Protein AF-A0A9D7M237-F1 (afdb_monomer_lite)

Radius of gyration: 15.93 Å; chains: 1; bounding box: 41×37×36 Å

Secondary structure (DSSP, 8-state):
-EEEE-TTSSSEEEEEEPTTSSEEEEEEEETTEEEEEEEEE-SPPPPP-SS---EEEE-TTSSEEEEEEGGGTEEEEEEEETTTTEEEEEEEEE---SSTTSPPP--EEE-TTSSEEEEE-SSS-EEEEE-SSS--EEE-----

Sequence (144 aa):
MHATKHANGRDWWVITHQRSTNAFHLTLVTPSGPTQHFVQNTGPAVPRFDIGEGQAEFSPDGSMFGFVHNRFNSFYLFDFDRCSGTISFRDSVHITQSNPNEWPLWGGTFSPNSQYFMQTHNNEFFNTMCLRPHWQPVKISWCG

pLDDT: mean 79.11, std 18.32, range [26.41, 98.19]

Structure (mmCIF, N/CA/C/O backbone):
data_AF-A0A9D7M237-F1
#
_entry.id   AF-A0A9D7M237-F1
#
loop_
_atom_site.group_PDB
_atom_site.id
_atom_site.type_symbol
_atom_site.label_atom_id
_atom_site.label_alt_id
_atom_site.label_comp_id
_atom_site.label_asym_id
_atom_site.label_entity_id
_atom_site.label_seq_id
_atom_site.pdbx_PDB_ins_code
_atom_site.Cartn_x
_atom_site.Cartn_y
_atom_site.Cartn_z
_atom_site.occupancy
_atom_site.B_iso_or_equiv
_atom_site.auth_seq_id
_atom_site.auth_comp_id
_atom_site.auth_asym_id
_atom_site.auth_atom_id
_atom_site.pdbx_PDB_model_num
ATOM 1 N N . MET A 1 1 ? 4.535 -6.497 3.084 1.00 86.75 1 MET A N 1
ATOM 2 C CA . MET A 1 1 ? 3.391 -6.335 4.011 1.00 86.75 1 MET A CA 1
ATOM 3 C C . MET A 1 1 ? 3.643 -5.076 4.810 1.00 86.75 1 MET A C 1
ATOM 5 O O . MET A 1 1 ? 4.788 -4.879 5.192 1.00 86.75 1 MET A O 1
ATOM 9 N N . HIS A 1 2 ? 2.626 -4.256 5.060 1.00 94.25 2 HIS A N 1
ATOM 10 C CA . HIS A 1 2 ? 2.726 -3.135 5.998 1.00 94.25 2 HIS A CA 1
ATOM 11 C C . HIS A 1 2 ? 1.383 -2.911 6.695 1.00 94.25 2 HIS A C 1
ATOM 13 O O . HIS A 1 2 ? 0.359 -3.430 6.245 1.00 94.25 2 HIS A O 1
ATOM 19 N N . ALA A 1 3 ? 1.383 -2.133 7.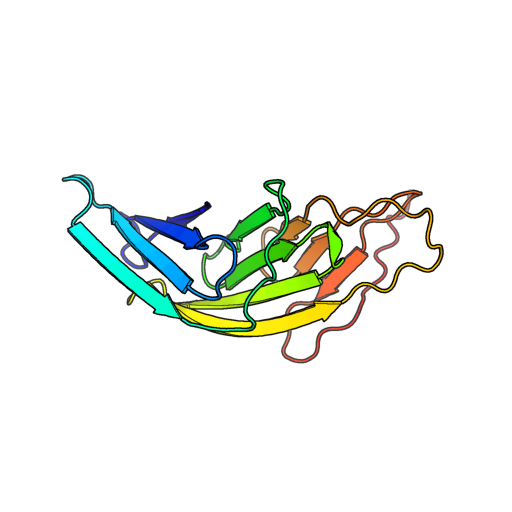775 1.00 96.25 3 ALA A N 1
ATOM 20 C CA . ALA A 1 3 ? 0.172 -1.763 8.494 1.00 96.25 3 ALA A CA 1
ATOM 21 C C . ALA A 1 3 ? 0.066 -0.247 8.697 1.00 96.25 3 ALA A C 1
ATOM 23 O O . ALA A 1 3 ? 1.080 0.451 8.714 1.00 96.25 3 ALA A O 1
ATOM 24 N N . THR A 1 4 ? -1.158 0.253 8.856 1.00 97.25 4 THR A N 1
ATOM 25 C CA . THR A 1 4 ? -1.437 1.633 9.270 1.00 97.25 4 THR A CA 1
ATOM 26 C C . THR A 1 4 ? -2.657 1.691 10.176 1.00 97.25 4 THR A C 1
ATOM 28 O O . THR A 1 4 ? -3.489 0.782 10.189 1.00 97.25 4 THR A O 1
ATOM 31 N N . LYS A 1 5 ? -2.777 2.764 10.954 1.00 97.31 5 LYS A N 1
ATOM 32 C CA . LYS A 1 5 ? -3.877 2.936 11.899 1.00 97.31 5 LYS A CA 1
ATOM 33 C C . LYS A 1 5 ? -5.167 3.280 11.157 1.00 97.31 5 LYS A C 1
ATOM 35 O O . LYS A 1 5 ? -5.203 4.218 10.357 1.00 97.31 5 LYS A O 1
ATOM 40 N N . HIS A 1 6 ? -6.242 2.570 11.478 1.00 97.62 6 HIS A N 1
ATOM 41 C CA . HIS A 1 6 ? -7.589 2.904 11.030 1.00 97.62 6 HIS A CA 1
ATOM 42 C C . HIS A 1 6 ? -7.960 4.335 11.463 1.00 97.62 6 HIS A C 1
ATOM 44 O O . HIS A 1 6 ? -7.465 4.853 12.472 1.00 97.62 6 HIS A O 1
ATOM 50 N N . ALA A 1 7 ? -8.850 4.989 10.713 1.00 97.06 7 ALA A N 1
ATOM 51 C CA . ALA A 1 7 ? -9.255 6.374 10.969 1.00 97.06 7 ALA A CA 1
ATOM 52 C C . ALA A 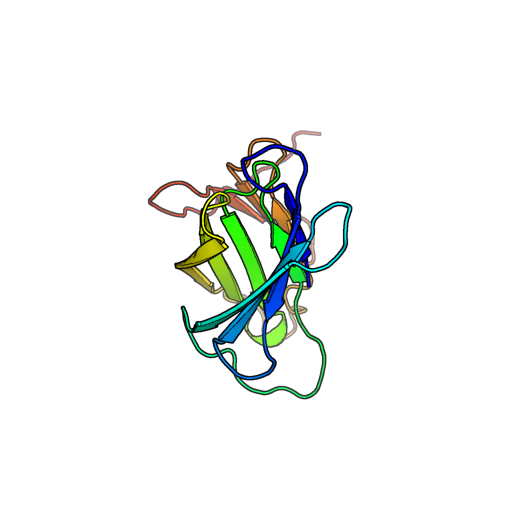1 7 ? -9.826 6.611 12.381 1.00 97.06 7 ALA A C 1
ATOM 54 O O . ALA A 1 7 ? -9.650 7.686 12.944 1.00 97.06 7 ALA A O 1
ATOM 55 N N . ASN A 1 8 ? -10.433 5.587 12.986 1.00 96.69 8 ASN A N 1
ATOM 56 C CA . ASN A 1 8 ? -10.940 5.621 14.365 1.00 96.69 8 ASN A CA 1
ATOM 57 C C . ASN A 1 8 ? -9.849 5.680 15.451 1.00 96.69 8 ASN A C 1
ATOM 59 O O . ASN A 1 8 ? -10.172 5.755 16.634 1.00 96.69 8 ASN A O 1
ATOM 63 N N . GLY A 1 9 ? -8.568 5.598 15.081 1.00 95.31 9 GLY A N 1
ATOM 64 C CA . GLY A 1 9 ? -7.458 5.756 16.011 1.00 95.31 9 GLY A CA 1
ATOM 65 C C . GLY A 1 9 ? -7.255 4.594 16.985 1.00 95.31 9 GLY A C 1
ATOM 66 O O . GLY A 1 9 ? -6.469 4.751 17.919 1.00 95.31 9 GLY A O 1
ATOM 67 N N . ARG A 1 10 ? -7.895 3.438 16.778 1.00 97.19 10 ARG A N 1
ATOM 68 C CA . ARG A 1 10 ? -7.743 2.238 17.620 1.00 97.19 10 ARG A CA 1
ATOM 69 C C . ARG A 1 10 ? -7.392 0.998 16.808 1.00 97.19 10 ARG A C 1
ATOM 71 O O . ARG A 1 10 ? -6.489 0.261 17.193 1.00 97.19 10 ARG A O 1
ATOM 78 N N . ASP A 1 11 ? -8.108 0.791 15.713 1.00 98.06 11 ASP A N 1
ATOM 79 C CA . ASP A 1 11 ? -7.992 -0.410 14.892 1.00 98.06 11 ASP A CA 1
ATOM 80 C C . ASP A 1 11 ? -6.877 -0.227 13.844 1.00 98.06 11 ASP A C 1
ATOM 82 O O . ASP A 1 11 ? -6.331 0.871 13.686 1.00 98.06 11 ASP A O 1
ATOM 86 N N . TRP A 1 12 ? -6.505 -1.296 13.143 1.00 98.06 12 TRP A N 1
ATOM 87 C CA . TRP A 1 12 ? -5.382 -1.304 12.204 1.00 98.06 12 TRP A CA 1
ATOM 88 C C . TRP A 1 12 ? -5.765 -1.929 10.874 1.00 98.06 12 TRP A C 1
ATOM 90 O O . TRP A 1 12 ? -6.397 -2.978 10.826 1.00 98.06 12 TRP A O 1
ATOM 100 N N . TRP A 1 13 ? -5.307 -1.317 9.792 1.00 98.12 13 TRP A N 1
ATOM 101 C CA . TRP A 1 13 ? -5.266 -1.941 8.482 1.00 98.12 13 TRP A CA 1
ATOM 102 C C . TRP A 1 13 ? -3.938 -2.658 8.302 1.00 98.12 13 TRP A C 1
ATOM 104 O O . TRP A 1 13 ? -2.886 -2.062 8.521 1.00 98.12 13 TRP A O 1
ATOM 114 N N . VAL A 1 14 ? -3.982 -3.910 7.858 1.00 97.06 14 VAL A N 1
ATOM 115 C CA . VAL A 1 14 ? -2.821 -4.666 7.379 1.00 97.06 14 VAL A CA 1
ATOM 116 C C . VAL A 1 14 ? -3.008 -4.921 5.891 1.00 97.06 14 VAL A C 1
ATOM 118 O O . VAL A 1 14 ? -4.022 -5.488 5.481 1.00 97.06 14 VAL A O 1
ATOM 121 N N . ILE A 1 15 ? -2.027 -4.513 5.086 1.00 94.94 15 ILE A N 1
ATOM 122 C CA . ILE A 1 15 ? -2.045 -4.687 3.634 1.00 94.94 15 ILE A CA 1
ATOM 123 C C . ILE A 1 15 ? -0.909 -5.602 3.192 1.00 94.94 15 ILE A C 1
ATOM 125 O O . ILE A 1 15 ? 0.257 -5.464 3.590 1.00 94.94 15 ILE A O 1
ATOM 129 N N . THR A 1 16 ? -1.253 -6.529 2.302 1.00 91.19 16 THR A N 1
ATOM 130 C CA . THR A 1 16 ? -0.293 -7.348 1.564 1.00 91.19 16 THR A CA 1
ATOM 131 C C . THR A 1 16 ? -0.575 -7.282 0.078 1.00 91.19 16 THR A C 1
ATOM 133 O O . THR A 1 16 ? -1.721 -7.343 -0.350 1.00 91.19 16 THR A O 1
ATOM 136 N N . HIS A 1 17 ? 0.485 -7.170 -0.709 1.00 88.38 17 HIS A N 1
ATOM 137 C CA . HIS A 1 17 ? 0.399 -7.309 -2.151 1.00 88.38 17 HIS A CA 1
ATOM 138 C C . HIS A 1 17 ? 0.526 -8.790 -2.524 1.00 88.38 17 HIS A C 1
ATOM 140 O O . HIS A 1 17 ? 1.446 -9.471 -2.058 1.00 88.38 17 HIS A O 1
ATOM 146 N N . GLN A 1 18 ? -0.384 -9.289 -3.357 1.00 87.81 18 GLN A N 1
ATOM 147 C CA . GLN A 1 18 ? -0.325 -10.644 -3.883 1.00 87.81 18 GLN A CA 1
ATOM 148 C C . GLN A 1 18 ? 0.730 -10.719 -4.988 1.00 87.81 18 GLN A C 1
ATOM 150 O O . GLN A 1 18 ? 0.707 -9.982 -5.977 1.00 87.81 18 GLN A O 1
ATOM 155 N N . ARG A 1 19 ? 1.663 -11.658 -4.825 1.00 82.31 19 ARG A N 1
ATOM 156 C CA . ARG A 1 19 ? 2.782 -11.864 -5.747 1.00 82.31 19 ARG A CA 1
ATOM 157 C C . ARG A 1 19 ? 2.299 -12.000 -7.195 1.00 82.31 19 ARG A C 1
ATOM 159 O O . ARG A 1 19 ? 1.395 -12.783 -7.467 1.00 82.31 19 ARG A O 1
ATOM 166 N N . SER A 1 20 ? 2.970 -11.297 -8.110 1.00 80.75 20 SER A N 1
ATOM 167 C CA . SER A 1 20 ? 2.755 -11.407 -9.564 1.00 80.75 20 SER A CA 1
ATOM 168 C C . SER A 1 20 ? 1.369 -10.993 -10.053 1.00 80.75 20 SER A C 1
ATOM 170 O O . SER A 1 20 ? 0.899 -11.477 -11.080 1.00 80.75 20 SER A O 1
ATOM 172 N N . THR A 1 21 ? 0.702 -10.120 -9.307 1.00 87.12 21 THR A N 1
ATOM 173 C CA . THR A 1 21 ? -0.612 -9.586 -9.659 1.00 87.12 21 THR A CA 1
ATOM 174 C C . THR A 1 21 ? -0.636 -8.082 -9.393 1.00 87.12 21 THR A C 1
ATOM 176 O O . THR A 1 21 ? 0.406 -7.484 -9.136 1.00 87.12 21 THR A O 1
ATOM 179 N N . ASN A 1 22 ? -1.814 -7.474 -9.488 1.00 90.25 22 ASN A N 1
ATOM 180 C CA . ASN A 1 22 ? -2.115 -6.147 -8.952 1.00 90.25 22 ASN A CA 1
ATOM 181 C C . ASN A 1 22 ? -3.124 -6.222 -7.789 1.00 90.25 22 ASN A C 1
ATOM 183 O O . ASN A 1 22 ? -3.844 -5.259 -7.524 1.00 90.25 22 ASN A O 1
ATOM 187 N N . ALA A 1 23 ? -3.251 -7.394 -7.159 1.00 92.88 23 ALA A N 1
ATOM 188 C CA . ALA A 1 23 ? -4.191 -7.621 -6.075 1.00 92.88 23 ALA A CA 1
ATOM 189 C C . ALA A 1 23 ? -3.561 -7.253 -4.728 1.00 92.88 23 ALA A C 1
ATOM 191 O O . ALA A 1 23 ? -2.456 -7.681 -4.387 1.00 92.88 23 ALA A O 1
ATOM 192 N N . PHE A 1 24 ? -4.305 -6.492 -3.936 1.00 94.00 24 PHE A N 1
ATOM 193 C CA . PHE A 1 24 ? -3.991 -6.170 -2.554 1.00 94.00 24 PHE A CA 1
ATOM 194 C C . PHE A 1 24 ? -4.990 -6.877 -1.651 1.00 94.00 24 PHE A C 1
ATOM 196 O O . PHE A 1 24 ? -6.195 -6.714 -1.822 1.00 94.00 24 PHE A O 1
ATOM 203 N N . HIS A 1 25 ? -4.499 -7.648 -0.684 1.00 96.06 25 HIS A N 1
ATOM 204 C CA . HIS A 1 25 ? -5.321 -8.150 0.409 1.00 96.06 25 HIS A CA 1
ATOM 205 C C . HIS A 1 25 ? -5.280 -7.145 1.548 1.00 96.06 25 HIS A C 1
ATOM 207 O O . HIS A 1 25 ? -4.200 -6.797 2.040 1.00 96.06 25 HIS A O 1
ATOM 213 N N . LEU A 1 26 ? -6.460 -6.735 1.989 1.00 97.06 26 LEU A N 1
ATOM 214 C CA . LEU A 1 26 ? -6.649 -5.785 3.067 1.00 97.06 26 LEU A CA 1
ATOM 215 C C . LEU A 1 26 ? -7.356 -6.474 4.216 1.00 97.06 26 LEU A C 1
ATOM 217 O O . LEU A 1 26 ? -8.392 -7.104 4.022 1.00 97.06 26 LEU A O 1
ATOM 221 N N . THR A 1 27 ? -6.776 -6.365 5.405 1.00 98.12 27 THR A N 1
ATOM 222 C CA . THR A 1 27 ? -7.328 -6.948 6.629 1.00 98.12 27 THR A CA 1
ATOM 223 C C . THR A 1 27 ? -7.497 -5.861 7.677 1.00 98.12 27 THR A C 1
ATOM 225 O O . THR A 1 27 ? -6.519 -5.201 8.031 1.00 98.12 27 THR A O 1
ATOM 228 N N . LEU A 1 28 ? -8.717 -5.687 8.185 1.00 98.19 28 LEU A N 1
ATOM 229 C CA . LEU A 1 28 ? -8.981 -4.865 9.361 1.00 98.19 28 LEU A CA 1
ATOM 230 C C . LEU A 1 28 ? -8.750 -5.708 10.613 1.00 98.19 28 LEU A C 1
ATOM 232 O O . LEU A 1 28 ? -9.324 -6.788 10.762 1.00 98.19 28 LEU A O 1
ATOM 236 N N . VAL A 1 29 ? -7.924 -5.199 11.517 1.00 98.12 29 VAL A N 1
ATOM 237 C CA . VAL A 1 29 ? -7.582 -5.825 12.790 1.00 98.12 29 VAL A CA 1
ATOM 238 C C . VAL A 1 29 ? -8.046 -4.918 13.919 1.00 98.12 29 VAL A C 1
ATOM 240 O O . VAL A 1 29 ? -7.645 -3.758 14.012 1.00 98.12 29 VAL A O 1
ATOM 243 N N . THR A 1 30 ? -8.884 -5.457 14.793 1.00 97.69 30 THR A N 1
ATOM 244 C CA . THR A 1 30 ? -9.371 -4.786 16.002 1.00 97.69 30 THR A CA 1
ATOM 245 C C . THR A 1 30 ? -8.769 -5.466 17.240 1.00 97.69 30 THR A C 1
ATOM 247 O O . THR A 1 30 ? -8.113 -6.506 17.117 1.00 97.69 30 THR A O 1
ATOM 250 N N . PRO A 1 31 ? -9.000 -4.948 18.461 1.00 97.12 31 PRO A N 1
ATOM 251 C CA . PRO A 1 31 ? -8.564 -5.622 19.686 1.00 97.12 31 PRO A CA 1
ATOM 252 C C . PRO A 1 31 ? -9.115 -7.046 19.867 1.00 97.12 31 PRO A C 1
ATOM 254 O O . PRO A 1 31 ? -8.527 -7.827 20.607 1.00 97.12 31 PRO A O 1
ATOM 257 N N . SER A 1 32 ? -10.224 -7.397 19.203 1.00 97.12 32 SER A N 1
ATOM 258 C CA . SER A 1 32 ? -10.790 -8.752 19.228 1.00 97.12 32 SER A CA 1
ATOM 259 C C . SER A 1 32 ? -10.214 -9.680 18.149 1.00 97.12 32 SER A C 1
ATOM 261 O O . SER A 1 32 ? -10.594 -10.846 18.099 1.00 97.12 32 SER A O 1
ATOM 263 N N . GLY A 1 33 ? -9.325 -9.182 17.283 1.00 95.69 33 GLY A N 1
ATOM 264 C CA . GLY A 1 33 ? -8.710 -9.926 16.183 1.00 95.69 33 GLY A CA 1
ATOM 265 C C . GLY A 1 33 ? -9.074 -9.387 14.791 1.00 95.69 33 GLY A C 1
ATOM 266 O O . GLY A 1 33 ? -9.622 -8.290 14.669 1.00 95.69 33 GLY A O 1
ATOM 267 N N . PRO A 1 34 ? -8.747 -10.131 13.718 1.00 96.69 34 PRO A N 1
ATOM 268 C CA . PRO A 1 34 ? -9.133 -9.783 12.351 1.00 96.69 34 PRO A CA 1
ATOM 269 C C . PRO A 1 34 ? -10.658 -9.816 12.178 1.00 96.69 34 PRO A C 1
ATOM 271 O O . PRO A 1 34 ? -11.286 -10.828 12.481 1.00 96.69 34 PRO A O 1
ATOM 274 N N . THR A 1 35 ? -11.257 -8.729 11.691 1.00 95.88 35 THR A N 1
ATOM 275 C CA . THR A 1 35 ? -12.724 -8.594 11.572 1.00 95.88 35 THR A CA 1
ATOM 276 C C . THR A 1 35 ? -13.223 -8.473 10.139 1.00 95.88 35 THR A C 1
ATOM 278 O O . THR A 1 35 ? -14.346 -8.882 9.856 1.00 95.88 35 THR A O 1
ATOM 281 N N . GLN A 1 36 ? -12.414 -7.931 9.228 1.00 93.19 36 GLN A N 1
ATOM 282 C CA . GLN A 1 36 ? -12.771 -7.775 7.820 1.00 93.19 36 GLN A CA 1
ATOM 283 C C . GLN A 1 36 ? -11.578 -8.130 6.943 1.00 93.19 36 GLN A C 1
ATOM 285 O O . GLN A 1 36 ? -10.449 -7.745 7.243 1.00 93.19 36 GLN A O 1
ATOM 290 N N . HIS A 1 37 ? -11.840 -8.831 5.843 1.00 96.81 37 HIS A N 1
ATOM 291 C CA . HIS A 1 37 ? -10.863 -9.122 4.801 1.00 96.81 37 HIS A CA 1
ATOM 292 C C . HIS A 1 37 ? -11.505 -8.937 3.432 1.00 96.81 37 HIS A C 1
ATOM 294 O O . HIS A 1 37 ? -12.633 -9.376 3.212 1.00 96.81 37 HIS A O 1
ATOM 300 N N . PHE A 1 38 ? -10.794 -8.278 2.523 1.00 96.94 38 PHE A N 1
ATOM 301 C CA . PHE A 1 38 ? -11.178 -8.214 1.119 1.00 96.94 38 PHE A CA 1
ATOM 302 C C . PHE A 1 38 ? -9.954 -8.050 0.223 1.00 96.94 38 PHE A C 1
ATOM 304 O O . PHE A 1 38 ? -8.852 -7.728 0.677 1.00 96.94 38 PHE A O 1
ATOM 311 N N . VAL A 1 39 ? -10.165 -8.299 -1.068 1.00 97.31 39 VAL A N 1
ATOM 312 C CA . VAL A 1 39 ? -9.156 -8.123 -2.109 1.00 97.31 39 VAL A CA 1
ATOM 313 C C . VAL A 1 39 ? -9.583 -6.995 -3.029 1.00 97.31 39 VAL A C 1
ATOM 315 O O . VAL A 1 39 ? -10.727 -6.959 -3.477 1.00 97.31 39 VAL A O 1
ATOM 318 N N . GLN A 1 40 ? -8.653 -6.093 -3.321 1.00 95.75 40 GLN A N 1
ATOM 319 C CA . GLN A 1 40 ? -8.843 -5.036 -4.301 1.00 95.75 40 GLN A CA 1
ATOM 320 C C . GLN A 1 40 ? -7.733 -5.094 -5.349 1.00 95.75 40 GLN A C 1
ATOM 322 O O . GLN A 1 40 ? -6.551 -5.148 -5.015 1.00 95.75 40 GLN A O 1
ATOM 327 N N . ASN A 1 41 ? -8.117 -5.060 -6.622 1.00 94.94 41 ASN A N 1
ATOM 328 C CA . ASN A 1 41 ? -7.188 -4.979 -7.741 1.00 94.94 41 ASN A CA 1
ATOM 329 C C . ASN A 1 41 ? -7.045 -3.521 -8.176 1.00 94.94 41 ASN A C 1
ATOM 331 O O . ASN A 1 41 ? -8.039 -2.879 -8.515 1.00 94.94 41 ASN A O 1
ATOM 335 N N . THR A 1 42 ? -5.825 -2.987 -8.169 1.00 93.56 42 THR A N 1
ATOM 336 C CA . THR A 1 42 ? -5.567 -1.607 -8.601 1.00 93.56 42 THR A CA 1
ATOM 337 C C . THR A 1 42 ? -4.121 -1.421 -9.047 1.00 93.56 42 THR A C 1
ATOM 339 O O . THR A 1 42 ? -3.219 -2.096 -8.555 1.00 93.56 42 THR A O 1
ATOM 342 N N . GLY A 1 43 ? -3.896 -0.503 -9.986 1.00 87.94 43 GLY A N 1
ATOM 343 C CA . GLY A 1 43 ? -2.574 -0.240 -10.549 1.00 87.94 43 GLY A CA 1
ATOM 344 C C . GLY A 1 43 ? -2.049 -1.350 -11.471 1.00 87.94 43 GLY A C 1
ATOM 345 O O . GLY A 1 43 ? -2.774 -2.299 -11.806 1.00 87.94 43 GLY A O 1
ATOM 346 N N . PRO A 1 44 ? -0.795 -1.210 -11.930 1.00 84.19 44 PRO A N 1
ATOM 347 C CA . PRO A 1 44 ? -0.180 -2.149 -12.856 1.00 84.19 44 PRO A CA 1
ATOM 348 C C . PRO A 1 44 ? 0.121 -3.488 -12.180 1.00 84.19 44 PRO A C 1
ATOM 350 O O . PRO A 1 44 ? 0.534 -3.548 -11.023 1.00 84.19 44 PRO A O 1
ATOM 353 N N . ALA A 1 45 ? -0.064 -4.577 -12.929 1.00 81.00 45 ALA A N 1
ATOM 354 C CA . ALA A 1 45 ? 0.363 -5.894 -12.481 1.00 81.00 45 ALA A CA 1
ATOM 355 C C . ALA A 1 45 ? 1.888 -5.934 -12.434 1.00 81.00 45 ALA A C 1
ATOM 357 O O . ALA A 1 45 ? 2.558 -5.735 -13.447 1.00 81.00 45 ALA A O 1
ATOM 358 N N . VAL A 1 46 ? 2.427 -6.204 -11.251 1.00 70.00 46 VAL A N 1
ATOM 359 C CA . VAL A 1 46 ? 3.868 -6.309 -11.053 1.00 70.00 46 VAL A CA 1
ATOM 360 C C . VAL A 1 46 ? 4.310 -7.683 -11.577 1.00 70.00 46 VAL A C 1
ATOM 362 O O . VAL A 1 46 ? 3.828 -8.696 -11.063 1.00 70.00 46 VAL A O 1
ATOM 365 N N . PRO A 1 47 ? 5.178 -7.768 -12.602 1.00 64.19 47 PRO A N 1
ATOM 366 C CA . PRO A 1 47 ? 5.526 -9.043 -13.229 1.00 64.19 47 PRO A CA 1
ATOM 367 C C . PRO A 1 47 ? 6.179 -10.047 -12.263 1.00 64.19 47 PRO A C 1
ATOM 369 O O . PRO A 1 47 ? 6.815 -9.683 -11.275 1.00 64.19 47 PRO A O 1
ATOM 372 N N . ARG A 1 48 ? 6.033 -11.346 -12.556 1.00 58.34 48 ARG A N 1
ATOM 373 C CA . ARG A 1 48 ? 6.617 -12.440 -11.764 1.00 58.34 48 ARG A CA 1
ATOM 374 C C . ARG A 1 48 ? 8.137 -12.464 -11.870 1.00 58.34 48 ARG A C 1
ATOM 376 O O . ARG A 1 48 ? 8.655 -12.783 -12.933 1.00 58.34 48 ARG A O 1
ATOM 383 N N . PHE A 1 49 ? 8.816 -12.290 -10.737 1.00 56.75 49 PHE A N 1
ATOM 384 C CA . PHE A 1 49 ? 10.206 -12.712 -10.566 1.00 56.75 49 PHE A CA 1
ATOM 385 C C . PHE A 1 49 ? 10.411 -13.475 -9.264 1.00 56.75 49 PHE A C 1
ATOM 387 O O . PHE A 1 49 ? 9.586 -13.443 -8.344 1.00 56.75 49 PHE A O 1
ATOM 394 N N . ASP A 1 50 ? 11.480 -14.262 -9.248 1.00 47.34 50 ASP A N 1
ATOM 395 C CA . ASP A 1 50 ? 11.625 -15.421 -8.376 1.00 47.34 50 ASP A CA 1
ATOM 396 C C . ASP A 1 50 ? 11.998 -15.072 -6.921 1.00 47.34 50 ASP A C 1
ATOM 398 O O . ASP A 1 50 ? 11.909 -15.944 -6.058 1.00 47.34 50 ASP A O 1
ATOM 402 N N . ILE A 1 51 ? 12.258 -13.796 -6.603 1.00 46.88 51 ILE A N 1
ATOM 403 C CA . ILE A 1 51 ? 12.773 -13.347 -5.300 1.00 46.88 51 ILE A CA 1
ATOM 404 C C . ILE A 1 51 ? 11.924 -12.182 -4.756 1.00 46.88 51 ILE A C 1
ATOM 406 O O . ILE A 1 51 ? 11.397 -11.389 -5.533 1.00 46.88 51 ILE A O 1
ATOM 410 N N . GLY A 1 52 ? 11.734 -12.128 -3.429 1.00 51.66 52 GLY A N 1
ATOM 411 C CA . GLY A 1 52 ? 10.920 -11.156 -2.676 1.00 51.66 52 GLY A CA 1
ATOM 412 C C . GLY A 1 52 ? 11.448 -9.722 -2.735 1.00 51.66 52 GLY A C 1
ATOM 413 O O . GLY A 1 52 ? 11.862 -9.156 -1.730 1.00 51.66 52 GLY A O 1
ATOM 414 N N . GLU A 1 53 ? 11.456 -9.163 -3.934 1.00 64.31 53 GLU A N 1
ATOM 415 C CA . GLU A 1 53 ? 12.057 -7.885 -4.262 1.00 64.31 53 GLU A CA 1
ATOM 416 C C . GLU A 1 53 ? 11.043 -6.757 -4.103 1.00 64.31 53 GLU A C 1
ATOM 418 O O . GLU A 1 53 ? 10.046 -6.679 -4.822 1.00 64.31 53 GLU A O 1
ATOM 423 N N . GLY A 1 54 ? 11.319 -5.878 -3.148 1.00 71.81 54 GLY A N 1
ATOM 424 C CA . GLY A 1 54 ? 10.569 -4.652 -2.946 1.00 71.81 54 GLY A CA 1
ATOM 425 C C . GLY A 1 54 ? 10.319 -4.325 -1.484 1.00 71.81 54 GLY A C 1
ATOM 426 O O . GLY A 1 54 ? 10.250 -5.203 -0.624 1.00 71.81 54 GLY A O 1
ATOM 427 N N . GLN A 1 55 ? 10.141 -3.040 -1.214 1.00 83.12 55 GLN A N 1
ATOM 428 C CA . GLN A 1 55 ? 9.725 -2.529 0.085 1.00 83.12 55 GLN A CA 1
ATOM 429 C C . GLN A 1 55 ? 8.351 -1.886 -0.066 1.00 83.12 55 GLN A C 1
ATOM 431 O O . GLN A 1 55 ? 8.079 -1.202 -1.051 1.00 83.12 55 GLN A O 1
ATOM 436 N N . ALA A 1 56 ? 7.486 -2.107 0.917 1.00 88.50 56 ALA A N 1
ATOM 437 C CA . ALA A 1 56 ? 6.208 -1.426 1.006 1.00 88.50 56 ALA A CA 1
ATOM 438 C C . ALA A 1 56 ? 6.128 -0.657 2.318 1.00 88.50 56 ALA A C 1
ATOM 440 O O . ALA A 1 56 ? 6.531 -1.187 3.355 1.00 88.50 56 ALA A O 1
ATOM 441 N N . GLU A 1 57 ? 5.573 0.545 2.279 1.00 91.69 57 GLU A N 1
ATOM 442 C CA . GLU A 1 57 ? 5.416 1.389 3.459 1.00 91.69 57 GLU A CA 1
ATOM 443 C C . GLU A 1 57 ? 4.158 2.246 3.332 1.00 91.69 57 GLU A C 1
ATOM 445 O O . GLU A 1 57 ? 3.753 2.618 2.230 1.00 91.69 57 GLU A O 1
ATOM 450 N N . PHE A 1 58 ? 3.538 2.570 4.461 1.00 94.56 58 PHE A N 1
ATOM 451 C CA . PHE A 1 58 ? 2.544 3.636 4.517 1.00 94.56 58 PHE A CA 1
ATOM 452 C C . PHE A 1 58 ? 3.220 4.977 4.793 1.00 94.56 58 PHE A C 1
ATOM 454 O O . PHE A 1 58 ? 4.209 5.037 5.519 1.00 94.56 58 PHE A O 1
ATOM 461 N N . SER A 1 59 ? 2.642 6.066 4.292 1.00 94.19 59 SER A N 1
ATOM 462 C CA . SER A 1 59 ? 2.993 7.394 4.789 1.00 94.19 59 SER A CA 1
ATOM 463 C C . SER A 1 59 ? 2.690 7.512 6.296 1.00 94.19 59 SER A C 1
ATOM 465 O O . SER A 1 59 ? 1.799 6.816 6.792 1.00 94.19 59 SER A O 1
ATOM 467 N N . PRO A 1 60 ? 3.375 8.392 7.051 1.00 93.38 60 PRO A N 1
ATOM 468 C CA . PRO A 1 60 ? 3.158 8.536 8.496 1.00 93.38 60 PRO A CA 1
ATOM 469 C C . PRO A 1 60 ? 1.715 8.862 8.905 1.00 93.38 60 PRO A C 1
ATOM 471 O O . PRO A 1 60 ? 1.248 8.426 9.955 1.00 93.38 60 PRO A O 1
ATOM 474 N N . ASP A 1 61 ? 0.989 9.605 8.070 1.00 94.31 61 ASP A N 1
ATOM 475 C CA . ASP A 1 61 ? -0.439 9.907 8.243 1.00 94.31 61 ASP A CA 1
ATOM 476 C C . ASP A 1 61 ? -1.371 8.786 7.737 1.00 94.31 61 ASP A C 1
ATOM 478 O O . ASP A 1 61 ? -2.587 8.840 7.937 1.00 94.31 61 ASP A O 1
ATOM 482 N N . GLY A 1 62 ? -0.806 7.766 7.087 1.00 94.75 62 GLY A N 1
ATOM 483 C CA . GLY A 1 62 ? -1.485 6.602 6.534 1.00 94.75 62 GLY A CA 1
ATOM 484 C C . GLY A 1 62 ? -2.372 6.889 5.328 1.00 94.75 62 GLY A C 1
ATOM 485 O O . GLY A 1 62 ? -3.156 6.020 4.970 1.00 94.75 62 GLY A O 1
ATOM 486 N N . SER A 1 63 ? -2.302 8.082 4.735 1.00 95.69 63 SER A N 1
ATOM 487 C CA . SER A 1 63 ? -3.120 8.458 3.574 1.00 95.69 63 SER A CA 1
ATOM 488 C C . SER A 1 63 ? -2.592 7.890 2.256 1.00 95.69 63 SER A C 1
ATOM 490 O O . SER A 1 63 ? -3.315 7.866 1.262 1.00 95.69 63 SER A O 1
ATOM 492 N N . MET A 1 64 ? -1.344 7.419 2.238 1.00 94.75 64 MET A N 1
ATOM 493 C CA . MET A 1 64 ? -0.701 6.864 1.055 1.00 94.75 64 MET A CA 1
ATOM 494 C C . MET A 1 64 ? 0.003 5.550 1.363 1.00 94.75 64 MET A C 1
ATOM 496 O O . MET A 1 64 ? 0.526 5.342 2.458 1.00 94.75 64 MET A O 1
ATOM 500 N N . PHE A 1 65 ? 0.067 4.690 0.355 1.00 92.81 65 PHE A N 1
ATOM 501 C CA . PHE A 1 65 ? 0.814 3.442 0.377 1.00 92.81 65 PHE A CA 1
ATOM 502 C C . PHE A 1 65 ? 1.828 3.443 -0.767 1.00 92.81 65 PHE A C 1
ATOM 504 O O . PHE A 1 65 ? 1.470 3.622 -1.930 1.00 92.81 65 PHE A O 1
ATOM 511 N N . GLY A 1 66 ? 3.103 3.277 -0.430 1.00 90.00 66 GLY A N 1
ATOM 512 C CA . GLY A 1 66 ? 4.210 3.209 -1.374 1.00 90.00 66 GLY A CA 1
ATOM 513 C C . GLY A 1 66 ? 4.694 1.777 -1.546 1.00 90.00 66 GLY A C 1
ATOM 514 O O . GLY A 1 66 ? 4.805 1.032 -0.572 1.00 90.00 66 GLY A O 1
ATOM 515 N N . PHE A 1 67 ? 5.015 1.402 -2.779 1.00 86.56 67 PHE A N 1
ATOM 516 C CA . PHE A 1 67 ? 5.596 0.109 -3.119 1.00 86.56 67 PHE A CA 1
ATOM 517 C C . PHE A 1 67 ? 6.777 0.304 -4.074 1.00 86.56 67 PHE A C 1
ATOM 519 O O . PHE A 1 67 ? 6.607 0.740 -5.209 1.00 86.56 67 PHE A O 1
ATOM 526 N N . VAL A 1 68 ? 7.984 -0.013 -3.611 1.00 82.31 68 VAL A N 1
ATOM 527 C CA . VAL A 1 68 ? 9.203 -0.032 -4.427 1.00 82.31 68 VAL A CA 1
ATOM 528 C C . VAL A 1 68 ? 9.373 -1.428 -5.006 1.00 82.31 68 VAL A C 1
ATOM 530 O O . VAL A 1 68 ? 9.305 -2.408 -4.272 1.00 82.31 68 VAL A O 1
ATOM 533 N N . HIS A 1 69 ? 9.638 -1.515 -6.304 1.00 78.69 69 HIS A N 1
ATOM 534 C CA . HIS A 1 69 ? 10.015 -2.741 -6.985 1.00 78.69 69 HIS A CA 1
ATOM 535 C C . HIS A 1 69 ? 11.450 -2.649 -7.498 1.00 78.69 69 HIS A C 1
ATOM 537 O O . HIS A 1 69 ? 11.736 -1.963 -8.486 1.00 78.69 69 HIS A O 1
ATOM 543 N N . ASN A 1 70 ? 12.332 -3.406 -6.850 1.00 75.19 70 ASN A N 1
ATOM 544 C CA . ASN A 1 70 ? 13.779 -3.280 -6.984 1.00 75.19 70 ASN A CA 1
ATOM 545 C C . ASN A 1 70 ? 14.248 -3.481 -8.431 1.00 75.19 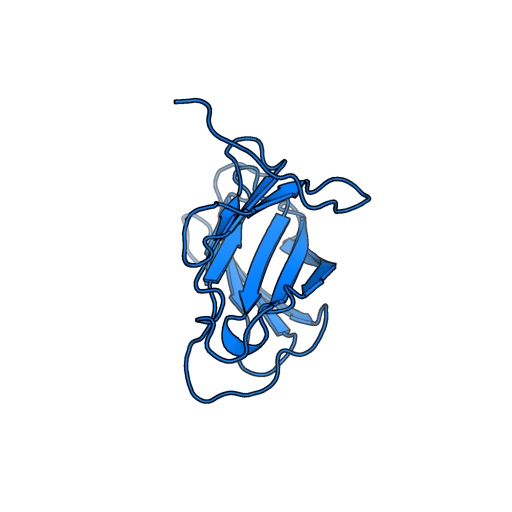70 ASN A C 1
ATOM 547 O O . ASN A 1 70 ? 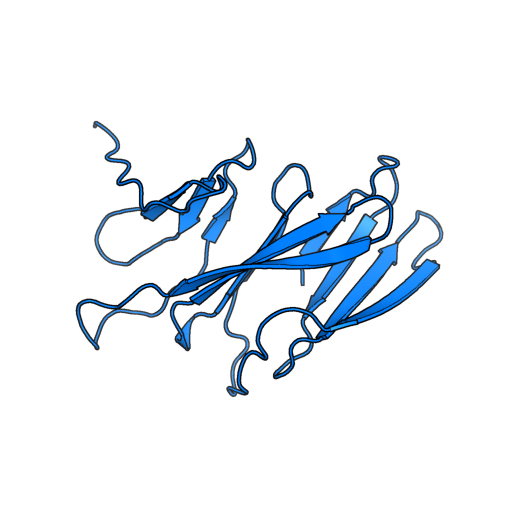14.836 -2.586 -9.023 1.00 75.19 70 ASN A O 1
ATOM 551 N N . ARG A 1 71 ? 13.905 -4.603 -9.072 1.00 70.62 71 ARG A N 1
ATOM 552 C CA . ARG A 1 71 ? 14.386 -4.923 -10.430 1.00 70.62 71 ARG A CA 1
ATOM 553 C C . ARG A 1 71 ? 13.897 -4.002 -11.547 1.00 70.62 71 ARG A C 1
ATOM 555 O O . ARG A 1 71 ? 14.543 -3.916 -12.584 1.00 70.62 71 ARG A O 1
ATOM 562 N N . PHE A 1 72 ? 12.765 -3.333 -11.355 1.00 71.69 72 PHE A N 1
ATOM 563 C CA . PHE A 1 72 ? 12.236 -2.396 -12.352 1.00 71.69 72 PHE A CA 1
ATOM 564 C C . PHE A 1 72 ? 12.591 -0.952 -12.027 1.00 71.69 72 PHE A C 1
ATOM 566 O O . PHE A 1 72 ? 12.131 -0.052 -12.725 1.00 71.69 72 PHE A O 1
ATOM 573 N N . ASN A 1 73 ? 13.341 -0.722 -10.942 1.00 75.50 73 ASN A N 1
ATOM 574 C CA . ASN A 1 73 ? 13.586 0.605 -10.398 1.00 75.50 73 ASN A CA 1
ATOM 575 C C . ASN A 1 73 ? 12.316 1.460 -10.370 1.00 75.50 73 ASN A C 1
ATOM 577 O O . ASN A 1 73 ? 12.303 2.628 -10.755 1.00 75.50 73 ASN A O 1
ATOM 581 N N . SER A 1 74 ? 11.216 0.823 -9.986 1.00 77.81 74 SER A N 1
ATOM 582 C CA . SER A 1 74 ? 9.894 1.413 -10.073 1.00 77.81 74 SER A CA 1
ATOM 583 C C . SER A 1 74 ? 9.373 1.663 -8.680 1.00 77.81 74 SER A C 1
ATOM 585 O O . SER A 1 74 ? 9.394 0.769 -7.839 1.00 77.81 74 SER A O 1
ATOM 587 N N . PHE A 1 75 ? 8.869 2.861 -8.452 1.00 83.12 75 PHE A N 1
ATOM 588 C CA . PHE A 1 75 ? 8.087 3.190 -7.279 1.00 83.12 75 PHE A CA 1
ATOM 589 C C . PHE A 1 75 ? 6.635 3.369 -7.699 1.00 83.12 75 PHE A C 1
ATOM 591 O O . PHE A 1 75 ? 6.350 4.107 -8.637 1.00 83.12 75 PHE A O 1
ATOM 598 N N . TYR A 1 76 ? 5.729 2.698 -7.005 1.00 86.44 76 TYR A N 1
ATOM 599 C CA . TYR A 1 76 ? 4.293 2.799 -7.203 1.00 86.44 76 TYR A CA 1
ATOM 600 C C . TYR A 1 76 ? 3.682 3.455 -5.976 1.00 86.44 76 TYR A C 1
ATOM 602 O O . TYR A 1 76 ? 3.962 3.041 -4.848 1.00 86.44 76 TYR A O 1
ATOM 610 N N . LEU A 1 77 ? 2.833 4.452 -6.198 1.00 89.69 77 LEU A N 1
ATOM 611 C CA . LEU A 1 77 ? 2.106 5.124 -5.139 1.00 89.69 77 LEU A CA 1
ATOM 612 C C . LEU A 1 77 ? 0.607 4.896 -5.287 1.00 89.69 77 LEU A C 1
ATOM 614 O O . LEU A 1 77 ? 0.034 5.001 -6.373 1.00 89.69 77 LEU A O 1
ATOM 618 N N . PHE A 1 78 ? -0.027 4.651 -4.150 1.00 93.00 78 PHE A N 1
ATOM 619 C CA . PHE A 1 78 ? -1.459 4.502 -4.013 1.00 93.00 78 PHE A CA 1
ATOM 620 C C . PHE A 1 78 ? -1.983 5.486 -2.968 1.00 93.00 78 PHE A C 1
ATOM 622 O O . PHE A 1 78 ? -1.341 5.714 -1.942 1.00 93.00 78 PHE A O 1
ATOM 629 N N . ASP A 1 79 ? -3.161 6.040 -3.225 1.00 96.25 79 ASP A N 1
ATOM 630 C CA . ASP A 1 79 ? -3.984 6.687 -2.208 1.00 96.25 79 ASP A CA 1
ATOM 631 C C . ASP A 1 79 ? -4.688 5.619 -1.364 1.00 96.25 79 ASP A C 1
ATOM 633 O O . ASP A 1 79 ? -5.104 4.579 -1.886 1.00 96.25 79 ASP A O 1
ATOM 637 N N . PHE A 1 80 ? -4.815 5.874 -0.062 1.00 96.94 80 PHE A N 1
ATOM 638 C CA . PHE A 1 80 ? -5.453 4.968 0.885 1.00 96.94 80 PHE A CA 1
ATOM 639 C C . PHE A 1 80 ? -6.462 5.690 1.782 1.00 96.94 80 PHE A C 1
ATOM 641 O O . PHE A 1 80 ? -6.114 6.560 2.585 1.00 96.94 80 PHE A O 1
ATOM 648 N N . ASP A 1 81 ? -7.726 5.282 1.691 1.00 97.56 81 ASP A N 1
ATOM 649 C CA . ASP A 1 81 ? -8.772 5.729 2.604 1.00 97.56 81 ASP A CA 1
ATOM 650 C C . ASP A 1 81 ? -8.779 4.863 3.870 1.00 97.56 81 ASP A C 1
ATOM 652 O O . ASP A 1 81 ? -9.276 3.737 3.887 1.00 97.56 81 ASP A O 1
ATOM 656 N N . ARG A 1 82 ? -8.276 5.421 4.975 1.00 97.31 82 ARG A N 1
ATOM 657 C CA . ARG A 1 82 ? -8.196 4.736 6.275 1.00 97.31 82 ARG A CA 1
ATOM 658 C C . ARG A 1 82 ? -9.557 4.431 6.909 1.00 97.31 82 ARG A C 1
ATOM 660 O O . ARG A 1 82 ? -9.578 3.661 7.871 1.00 97.31 82 ARG A O 1
ATOM 667 N N . CYS A 1 83 ? -10.651 5.039 6.444 1.00 96.88 83 CYS A N 1
ATOM 668 C CA . CYS A 1 83 ? -12.005 4.763 6.932 1.00 96.88 83 CYS A CA 1
ATOM 669 C C . CYS A 1 83 ? -12.582 3.495 6.299 1.00 96.88 83 CYS A C 1
ATOM 671 O O . CYS A 1 83 ? -13.157 2.668 6.998 1.00 96.88 83 CYS A O 1
ATOM 673 N N . SER A 1 84 ? -12.443 3.348 4.981 1.00 96.31 84 SER A N 1
ATOM 674 C CA . SER A 1 84 ? -13.040 2.237 4.226 1.00 96.31 84 SER A CA 1
ATOM 675 C C . SER A 1 84 ? -12.057 1.109 3.908 1.00 96.31 84 SER A C 1
ATOM 677 O O . SER A 1 84 ? -12.474 -0.004 3.594 1.00 96.31 84 SER A O 1
ATOM 679 N N . GLY A 1 85 ? -10.756 1.390 3.975 1.00 96.00 85 GLY A N 1
ATOM 680 C CA . GLY A 1 85 ? -9.715 0.525 3.440 1.00 96.00 85 GLY A CA 1
ATOM 681 C C . GLY A 1 85 ? -9.599 0.603 1.915 1.00 96.00 85 GLY A C 1
ATOM 682 O O . GLY A 1 85 ? -8.966 -0.251 1.315 1.00 96.00 85 GLY A O 1
ATOM 683 N N . THR A 1 86 ? -10.206 1.581 1.242 1.00 97.44 86 THR A N 1
ATOM 684 C CA . THR A 1 86 ? -10.091 1.672 -0.223 1.00 97.44 86 THR A CA 1
ATOM 685 C C . THR A 1 86 ? -8.668 2.062 -0.621 1.00 97.44 86 THR A C 1
ATOM 687 O O . THR A 1 86 ? -8.150 3.072 -0.145 1.00 97.44 86 THR A O 1
ATOM 690 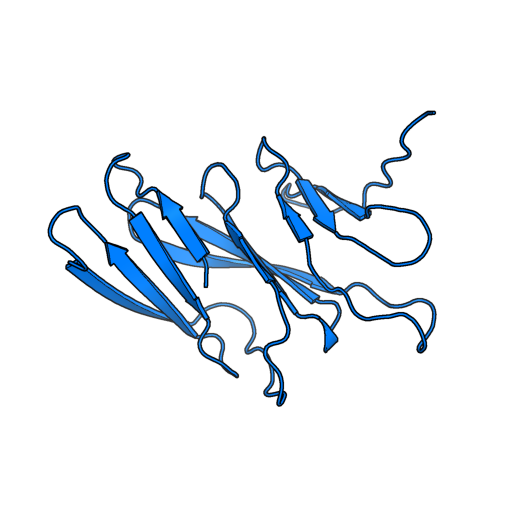N N . ILE A 1 87 ? -8.049 1.287 -1.517 1.00 96.19 87 ILE A N 1
ATOM 691 C CA . ILE A 1 87 ? -6.736 1.582 -2.104 1.00 96.19 87 ILE A CA 1
ATOM 692 C C . ILE A 1 87 ? -6.880 1.902 -3.596 1.00 96.19 87 ILE A C 1
ATOM 694 O O . ILE A 1 87 ? -7.484 1.142 -4.353 1.00 96.19 87 ILE A O 1
ATOM 698 N N . SER A 1 88 ? -6.325 3.021 -4.056 1.00 95.31 88 SER A N 1
ATOM 699 C CA . SER A 1 88 ? -6.400 3.432 -5.464 1.00 95.31 88 SER A CA 1
ATOM 700 C C . SER A 1 88 ? -5.043 3.848 -5.997 1.00 95.31 88 SER A C 1
ATOM 702 O O . SER A 1 88 ? -4.344 4.640 -5.373 1.00 95.31 88 SER A O 1
ATOM 704 N N . PHE A 1 89 ? -4.673 3.329 -7.167 1.00 93.19 89 PHE A N 1
ATOM 705 C CA . PHE A 1 89 ? -3.451 3.726 -7.851 1.00 93.19 89 PHE A CA 1
ATOM 706 C C . PHE A 1 89 ? -3.436 5.231 -8.111 1.00 93.19 89 PHE A C 1
ATOM 708 O O . PHE A 1 89 ? -4.373 5.768 -8.703 1.00 93.19 89 PHE A O 1
ATOM 715 N N . ARG A 1 90 ? -2.367 5.886 -7.655 1.00 90.38 90 ARG A N 1
ATOM 716 C CA . ARG A 1 90 ? -2.155 7.318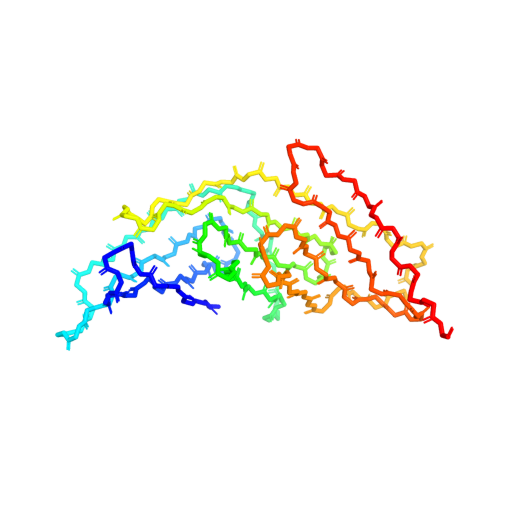 -7.832 1.00 90.38 90 ARG A CA 1
ATOM 717 C C . ARG A 1 90 ? -1.214 7.579 -8.996 1.00 90.38 90 ARG A C 1
ATOM 719 O O . ARG A 1 90 ? -1.580 8.298 -9.917 1.00 90.38 90 ARG A O 1
ATOM 726 N N . ASP A 1 91 ? -0.006 7.025 -8.920 1.00 87.31 91 ASP A N 1
ATOM 727 C CA . ASP A 1 91 ? 1.046 7.256 -9.908 1.00 87.31 91 ASP A CA 1
ATOM 728 C C . ASP A 1 91 ? 2.179 6.220 -9.782 1.00 87.31 91 ASP A C 1
ATOM 730 O O . ASP A 1 91 ? 2.250 5.459 -8.810 1.00 87.31 91 ASP A O 1
ATOM 734 N N . SER A 1 92 ? 3.094 6.208 -10.750 1.00 84.81 92 SER A N 1
ATOM 735 C CA . SER A 1 92 ? 4.330 5.434 -10.698 1.00 84.81 92 SER A CA 1
ATOM 736 C C . SER A 1 92 ? 5.515 6.202 -11.266 1.00 84.81 92 SER A C 1
ATOM 738 O O . SER A 1 92 ? 5.418 6.815 -12.325 1.00 84.81 92 SER A O 1
ATOM 740 N N . VAL A 1 93 ? 6.667 6.081 -10.614 1.00 77.75 93 VAL A N 1
ATOM 741 C CA . VAL A 1 93 ? 7.932 6.645 -11.084 1.00 77.75 93 VAL A CA 1
ATOM 742 C C . VAL A 1 93 ? 8.866 5.512 -11.476 1.00 77.75 93 VAL A C 1
ATOM 744 O O . VAL A 1 93 ? 9.097 4.588 -10.697 1.00 77.75 93 VAL A O 1
ATOM 747 N N . HIS A 1 94 ? 9.422 5.587 -12.681 1.00 76.94 94 HIS A N 1
ATOM 748 C CA . HIS A 1 94 ? 10.513 4.722 -13.120 1.00 76.94 94 HIS A CA 1
ATOM 749 C C . HIS A 1 94 ? 11.821 5.497 -13.029 1.00 76.94 94 HIS A C 1
ATOM 751 O O . HIS A 1 94 ? 11.983 6.535 -13.669 1.00 76.94 94 HIS A O 1
ATOM 757 N N . ILE A 1 95 ? 12.754 4.999 -12.223 1.00 70.31 95 ILE A N 1
ATOM 758 C CA . ILE A 1 95 ? 14.088 5.575 -12.104 1.00 70.31 95 ILE A CA 1
ATOM 759 C C . ILE A 1 95 ? 14.979 4.903 -13.141 1.00 70.31 95 ILE A C 1
ATOM 761 O O . ILE A 1 95 ? 15.381 3.746 -13.002 1.00 70.31 95 ILE A O 1
ATOM 765 N N . THR A 1 96 ? 15.274 5.642 -14.205 1.00 65.50 96 THR A N 1
ATOM 766 C CA . THR A 1 96 ? 16.239 5.224 -15.220 1.00 65.50 96 THR A CA 1
ATOM 767 C C . THR A 1 96 ? 17.629 5.138 -14.608 1.00 65.50 96 THR A C 1
ATOM 769 O O . THR A 1 96 ? 18.128 6.133 -14.083 1.00 65.50 96 THR A O 1
ATOM 772 N N . GLN A 1 97 ? 18.251 3.965 -14.711 1.00 65.19 97 GLN A N 1
ATOM 773 C CA . GLN A 1 97 ? 19.668 3.800 -14.394 1.00 65.19 97 GLN A CA 1
ATOM 774 C C . GLN A 1 97 ? 20.496 4.501 -15.464 1.00 65.19 97 GLN A C 1
ATOM 776 O O . GLN A 1 97 ? 20.225 4.340 -16.658 1.00 65.19 97 GLN A O 1
ATOM 781 N N . SER A 1 98 ? 21.502 5.267 -15.054 1.00 65.94 98 SER A N 1
ATOM 782 C CA . SER A 1 98 ? 22.449 5.859 -16.006 1.00 65.94 98 SER A CA 1
ATOM 783 C C . SER A 1 98 ? 23.487 4.848 -16.495 1.00 65.94 98 SER A C 1
ATOM 785 O O . SER A 1 98 ? 24.044 5.009 -17.581 1.00 65.94 98 SER A O 1
ATOM 787 N N . ASN A 1 99 ? 23.724 3.788 -15.724 1.00 65.88 99 ASN A N 1
ATOM 788 C CA . ASN A 1 99 ? 24.677 2.731 -16.017 1.00 65.88 99 ASN A CA 1
ATOM 789 C C . ASN A 1 99 ? 24.031 1.358 -15.748 1.00 65.88 99 ASN A C 1
ATOM 791 O O . ASN A 1 99 ? 23.501 1.151 -14.662 1.00 65.88 99 ASN A O 1
ATOM 795 N N . PRO A 1 100 ? 24.107 0.392 -16.684 1.00 66.00 100 PRO A N 1
ATOM 796 C CA . PRO A 1 100 ? 23.536 -0.950 -16.513 1.00 66.00 100 PRO A CA 1
ATOM 797 C C . PRO A 1 100 ? 24.163 -1.779 -15.376 1.00 66.00 100 PRO A C 1
ATOM 799 O O . PRO A 1 100 ? 23.632 -2.832 -15.035 1.00 66.00 100 PRO A O 1
ATOM 802 N N . ASN A 1 101 ? 25.284 -1.331 -14.801 1.00 67.69 101 ASN A N 1
ATOM 803 C CA . ASN A 1 101 ? 25.910 -1.929 -13.619 1.00 67.69 101 ASN A CA 1
ATOM 804 C C . ASN A 1 101 ? 25.456 -1.276 -12.298 1.00 67.69 101 ASN A C 1
ATOM 806 O O . ASN A 1 101 ? 25.997 -1.605 -11.240 1.00 67.69 101 ASN A O 1
ATOM 810 N N . GLU A 1 102 ? 24.522 -0.319 -12.333 1.00 67.50 102 GLU A N 1
ATOM 811 C CA . GLU A 1 102 ? 23.938 0.249 -11.120 1.00 67.50 102 GLU A CA 1
ATOM 812 C C . GLU A 1 102 ? 23.136 -0.816 -10.371 1.00 67.50 102 GLU A C 1
ATOM 814 O O . GLU A 1 102 ? 22.418 -1.638 -10.945 1.00 67.50 102 GLU A O 1
ATOM 819 N N . TRP A 1 103 ? 23.276 -0.816 -9.047 1.00 65.81 103 TRP A N 1
ATOM 820 C CA . TRP A 1 103 ? 22.463 -1.693 -8.221 1.00 65.81 103 TRP A CA 1
ATOM 821 C C . TRP A 1 103 ? 21.006 -1.220 -8.268 1.00 65.81 103 TRP A C 1
ATOM 823 O O . TRP A 1 103 ? 20.760 -0.011 -8.254 1.00 65.81 103 TRP A O 1
ATOM 833 N N . PRO A 1 104 ? 20.038 -2.152 -8.310 1.00 66.31 104 PRO A N 1
ATOM 834 C CA . PRO A 1 104 ? 18.625 -1.802 -8.311 1.00 66.31 104 PRO A CA 1
ATOM 835 C C . PRO A 1 104 ? 18.249 -1.002 -7.059 1.00 66.31 104 PRO A C 1
ATOM 837 O O . PRO A 1 104 ? 18.936 -1.078 -6.039 1.00 66.31 104 PRO A O 1
ATOM 840 N N . LEU A 1 105 ? 17.126 -0.282 -7.107 1.00 67.56 105 LEU A N 1
ATOM 841 C CA . LEU A 1 105 ? 16.539 0.329 -5.908 1.00 67.56 105 LEU A CA 1
ATOM 842 C C . LEU A 1 105 ? 16.317 -0.749 -4.851 1.00 67.56 105 LEU A C 1
ATOM 844 O O . LEU A 1 105 ? 15.875 -1.837 -5.195 1.00 67.56 105 LEU A O 1
ATOM 848 N N . TRP A 1 106 ? 16.627 -0.483 -3.584 1.00 67.75 106 TRP A N 1
ATOM 849 C CA . TRP A 1 106 ? 16.407 -1.467 -2.510 1.00 67.75 106 TRP A CA 1
ATOM 850 C C . TRP A 1 106 ? 15.257 -1.090 -1.591 1.00 67.75 106 TRP A C 1
ATOM 852 O O . TRP A 1 106 ? 14.606 -1.970 -1.030 1.00 67.75 106 TRP A O 1
ATOM 862 N N . GLY A 1 107 ? 15.006 0.207 -1.443 1.00 72.44 107 GLY A N 1
ATOM 863 C CA . GLY A 1 107 ? 14.044 0.703 -0.487 1.00 72.44 107 GLY A CA 1
ATOM 864 C C . GLY A 1 107 ? 13.858 2.205 -0.566 1.00 72.44 107 GLY A C 1
ATOM 865 O O . GLY A 1 107 ? 14.554 2.923 -1.288 1.00 72.44 107 GLY A O 1
ATOM 866 N N . GLY A 1 108 ? 12.891 2.675 0.196 1.00 78.44 108 GLY A N 1
ATOM 867 C CA . GLY A 1 108 ? 12.609 4.085 0.360 1.00 78.44 108 GLY A CA 1
ATOM 868 C C . GLY A 1 108 ? 11.703 4.290 1.556 1.00 78.44 108 GLY A C 1
ATOM 869 O O . GLY A 1 108 ? 11.145 3.328 2.082 1.00 78.44 108 GLY A O 1
ATOM 870 N N . THR A 1 109 ? 11.595 5.534 1.996 1.00 84.69 109 THR A N 1
ATOM 871 C CA . THR A 1 109 ? 10.757 5.886 3.136 1.00 84.69 109 THR A CA 1
ATOM 872 C C . THR A 1 109 ? 10.078 7.226 2.951 1.00 84.69 109 THR A C 1
ATOM 874 O O . THR A 1 109 ? 10.593 8.126 2.280 1.00 84.69 109 THR A O 1
ATOM 877 N N . PHE A 1 110 ? 8.901 7.363 3.543 1.00 87.62 110 PHE A N 1
ATOM 878 C CA . PHE A 1 110 ? 8.175 8.620 3.555 1.00 87.62 110 PHE A CA 1
ATOM 879 C C . PHE A 1 110 ? 8.800 9.600 4.555 1.00 87.62 110 PHE A C 1
ATOM 881 O O . PHE A 1 110 ? 9.259 9.228 5.633 1.00 87.62 110 PHE A O 1
ATOM 888 N N . SER A 1 111 ? 8.789 10.889 4.224 1.00 84.69 111 SER A N 1
ATOM 889 C CA . SER A 1 111 ? 9.146 11.932 5.181 1.00 84.69 111 SER A CA 1
ATOM 890 C C . SER A 1 111 ? 8.119 12.005 6.319 1.00 84.69 111 SER A C 1
ATOM 892 O O . SER A 1 111 ? 6.942 11.719 6.090 1.00 84.69 111 SER A O 1
ATOM 894 N N . PRO A 1 112 ? 8.502 12.486 7.520 1.00 84.50 112 PRO A N 1
ATOM 895 C CA . PRO A 1 112 ? 7.603 12.559 8.681 1.00 84.50 112 PRO A CA 1
ATOM 896 C C . PRO A 1 112 ? 6.302 13.340 8.449 1.00 84.50 112 PRO A C 1
ATOM 898 O O . PRO A 1 112 ? 5.312 13.119 9.136 1.00 84.50 112 PRO A O 1
ATOM 901 N N . ASN A 1 113 ? 6.306 14.269 7.492 1.00 85.69 113 ASN A N 1
ATOM 902 C CA . ASN A 1 113 ? 5.153 15.089 7.124 1.00 85.69 113 ASN A CA 1
ATOM 903 C C . ASN A 1 113 ? 4.345 14.534 5.934 1.00 85.69 113 ASN A C 1
ATOM 905 O O . ASN A 1 113 ? 3.496 15.255 5.414 1.00 85.69 113 ASN A O 1
ATOM 909 N N . SER A 1 114 ? 4.639 13.319 5.461 1.00 85.06 114 SER A N 1
ATOM 910 C CA . SER A 1 114 ? 4.000 12.686 4.296 1.00 85.06 114 SER A CA 1
ATOM 911 C C . SER A 1 114 ? 4.096 13.488 2.989 1.00 85.06 114 SER A C 1
ATOM 913 O O . SER A 1 114 ? 3.261 13.323 2.108 1.00 85.06 114 SER A O 1
ATOM 915 N N . GLN A 1 115 ? 5.076 14.385 2.834 1.00 78.44 115 GLN A N 1
ATOM 916 C CA . GLN A 1 115 ? 5.203 15.221 1.624 1.00 78.44 115 GLN A CA 1
ATOM 917 C C . GLN A 1 115 ? 6.291 14.768 0.664 1.00 78.44 115 GLN A C 1
ATOM 919 O O . GLN A 1 115 ? 6.302 15.212 -0.487 1.00 78.44 115 GLN A O 1
ATOM 924 N N . TYR A 1 116 ? 7.199 13.918 1.130 1.00 75.81 116 TYR A N 1
ATOM 925 C CA . TYR A 1 116 ? 8.324 13.443 0.354 1.00 75.81 116 TYR A CA 1
ATOM 926 C C . TYR A 1 116 ? 8.492 11.939 0.511 1.00 75.81 116 TYR A C 1
ATOM 928 O O . TYR A 1 116 ? 8.153 11.366 1.543 1.00 75.81 116 TYR A O 1
ATOM 936 N N . PHE A 1 117 ? 9.052 11.311 -0.511 1.00 77.56 117 PHE A N 1
ATOM 937 C CA . PHE A 1 117 ? 9.509 9.933 -0.465 1.00 77.56 117 PHE A CA 1
ATOM 938 C C . PHE A 1 117 ? 10.993 9.954 -0.799 1.00 77.56 117 PHE A C 1
ATOM 940 O O . PHE A 1 117 ? 11.406 10.471 -1.841 1.00 77.56 117 PHE A O 1
ATOM 947 N N . MET A 1 118 ? 11.790 9.480 0.146 1.00 72.62 118 MET A N 1
ATOM 948 C CA . MET A 1 118 ? 13.239 9.443 0.068 1.00 72.62 118 MET A CA 1
ATOM 949 C C . MET A 1 118 ? 13.654 8.051 -0.375 1.00 72.62 118 MET A C 1
ATOM 951 O O . MET A 1 118 ? 13.203 7.059 0.193 1.00 72.62 118 MET A O 1
ATOM 955 N N . GLN A 1 119 ? 14.518 7.976 -1.378 1.00 70.50 119 GLN A N 1
ATOM 956 C CA . GLN A 1 119 ? 15.047 6.715 -1.885 1.00 70.50 119 GLN A CA 1
ATOM 957 C C . GLN A 1 119 ? 16.564 6.716 -1.802 1.00 70.50 119 GLN A C 1
ATOM 959 O O . GLN A 1 119 ? 17.208 7.741 -2.044 1.00 70.50 119 GLN A O 1
ATOM 964 N N . THR A 1 120 ? 17.133 5.561 -1.474 1.00 64.06 120 THR A N 1
ATOM 965 C CA . THR A 1 120 ? 18.580 5.361 -1.491 1.00 64.06 120 THR A CA 1
ATOM 966 C C . THR A 1 120 ? 19.029 4.926 -2.883 1.00 64.06 120 THR A C 1
ATOM 968 O O . THR A 1 120 ? 18.473 4.001 -3.474 1.00 64.06 120 THR A O 1
ATOM 971 N N . HIS A 1 121 ? 20.047 5.605 -3.409 1.00 58.84 121 HIS A N 1
ATOM 972 C CA . HIS A 1 121 ? 20.734 5.239 -4.645 1.00 58.84 121 HIS A CA 1
ATOM 973 C C . HIS A 1 121 ? 22.241 5.171 -4.373 1.00 58.84 121 HIS A C 1
ATOM 975 O O . HIS A 1 121 ? 22.757 5.952 -3.570 1.00 58.84 121 HIS A O 1
ATOM 981 N N . ASN A 1 122 ? 22.953 4.237 -5.007 1.00 56.94 122 ASN A N 1
ATOM 982 C CA . ASN A 1 122 ? 24.392 4.091 -4.776 1.00 56.94 122 ASN A CA 1
ATOM 983 C C . ASN A 1 122 ? 25.179 5.320 -5.275 1.00 56.94 122 ASN A C 1
ATOM 985 O O . ASN A 1 122 ? 24.848 5.898 -6.311 1.00 56.94 122 ASN A O 1
ATOM 989 N N . ASN A 1 123 ? 26.242 5.651 -4.529 1.00 49.00 123 ASN A N 1
ATOM 990 C CA . ASN A 1 123 ? 27.203 6.751 -4.711 1.00 49.00 123 ASN A CA 1
ATOM 991 C C . ASN A 1 123 ? 26.686 8.190 -4.488 1.00 49.00 123 ASN A C 1
ATOM 993 O O . ASN A 1 123 ? 26.908 9.053 -5.322 1.00 49.00 123 ASN A O 1
ATOM 997 N N . GLU A 1 124 ? 26.125 8.457 -3.301 1.00 47.19 124 GLU A N 1
ATOM 998 C CA . GLU A 1 124 ? 26.181 9.751 -2.567 1.00 47.19 124 GLU A CA 1
ATOM 999 C C . GLU A 1 124 ? 24.882 10.539 -2.326 1.00 47.19 124 GLU A C 1
ATOM 1001 O O . GLU A 1 124 ? 24.923 11.453 -1.508 1.00 47.19 124 GLU A O 1
ATOM 1006 N N . PHE A 1 125 ? 23.711 10.218 -2.888 1.00 46.97 125 PHE A N 1
ATOM 1007 C CA . PHE A 1 125 ? 22.544 11.093 -2.659 1.00 46.97 125 PHE A CA 1
ATOM 1008 C C . PHE A 1 125 ? 21.215 10.360 -2.464 1.00 46.97 125 PHE A C 1
ATOM 1010 O O . PHE A 1 125 ? 20.841 9.473 -3.229 1.00 46.97 125 PHE A O 1
ATOM 1017 N N . PHE A 1 126 ? 20.469 10.792 -1.441 1.00 52.88 126 PHE A N 1
ATOM 1018 C CA . PHE A 1 126 ? 19.045 10.508 -1.316 1.00 52.88 126 PHE A CA 1
ATOM 1019 C C . PHE A 1 126 ? 18.312 11.280 -2.412 1.00 52.88 126 PHE A C 1
ATOM 1021 O O . PHE A 1 126 ? 18.257 12.513 -2.382 1.00 52.88 126 PHE A O 1
ATOM 1028 N N . ASN A 1 127 ? 17.718 10.573 -3.370 1.00 58.28 127 ASN A N 1
ATOM 1029 C CA . ASN A 1 127 ? 16.765 11.221 -4.258 1.00 58.28 127 ASN A CA 1
ATOM 1030 C C . ASN A 1 127 ? 15.486 11.452 -3.459 1.00 58.28 127 ASN A C 1
ATOM 1032 O O . ASN A 1 127 ? 14.873 10.509 -2.956 1.00 58.28 127 ASN A O 1
ATOM 1036 N N . THR A 1 128 ? 15.112 12.721 -3.312 1.00 59.66 128 THR A N 1
ATOM 1037 C CA . THR A 1 128 ? 13.871 13.101 -2.647 1.00 59.66 128 THR A CA 1
ATOM 1038 C C . THR A 1 128 ? 12.842 13.440 -3.708 1.00 59.66 128 THR A C 1
ATOM 1040 O O . THR A 1 128 ? 13.068 14.287 -4.572 1.00 59.66 128 THR A O 1
ATOM 1043 N N . MET A 1 129 ? 11.703 12.765 -3.665 1.00 60.72 129 MET A N 1
ATOM 1044 C CA . MET A 1 129 ? 10.593 13.022 -4.575 1.00 60.72 129 MET A CA 1
ATOM 1045 C C . MET A 1 129 ? 9.480 13.739 -3.820 1.00 60.72 129 MET A C 1
ATOM 1047 O O . MET A 1 129 ? 9.080 13.288 -2.750 1.00 60.72 129 MET A O 1
ATOM 1051 N N . CYS A 1 130 ? 8.998 14.861 -4.359 1.00 62.44 130 CYS A N 1
ATOM 1052 C CA . CYS A 1 130 ? 7.841 15.581 -3.822 1.00 62.44 130 CYS A CA 1
ATOM 1053 C C . CYS A 1 130 ? 6.542 14.875 -4.240 1.00 62.44 130 CYS A C 1
ATOM 1055 O O . CYS A 1 130 ? 6.341 14.644 -5.430 1.00 62.44 130 CYS A O 1
ATOM 1057 N N . LEU A 1 131 ? 5.652 14.579 -3.285 1.00 64.25 131 LEU A N 1
ATOM 1058 C CA . LEU A 1 131 ? 4.430 13.777 -3.500 1.00 64.25 131 LEU A CA 1
ATOM 1059 C C . LEU A 1 131 ? 3.201 14.612 -3.926 1.00 64.25 131 LEU A C 1
ATOM 1061 O O . LEU A 1 131 ? 2.063 14.153 -3.832 1.00 64.25 131 LEU A O 1
ATOM 1065 N N . ARG A 1 132 ? 3.401 15.872 -4.337 1.00 57.91 132 ARG A N 1
ATOM 1066 C CA . ARG A 1 132 ? 2.331 16.788 -4.789 1.00 57.91 132 ARG A CA 1
ATOM 1067 C C . ARG A 1 132 ? 1.828 16.408 -6.198 1.00 57.91 132 ARG A C 1
ATOM 1069 O O . ARG A 1 132 ? 2.477 15.597 -6.847 1.00 57.91 132 ARG A O 1
ATOM 1076 N N . PRO A 1 133 ? 0.717 16.993 -6.712 1.00 46.00 133 PRO A N 1
ATOM 1077 C CA . PRO A 1 133 ? 0.042 16.539 -7.944 1.00 46.00 133 PRO A CA 1
ATOM 1078 C C . PRO A 1 133 ? 0.905 16.475 -9.215 1.00 46.00 133 PRO A C 1
ATOM 1080 O O . PRO A 1 133 ? 0.468 15.927 -10.219 1.00 46.00 133 PRO A O 1
ATOM 1083 N N . HIS A 1 134 ? 2.125 17.012 -9.172 1.00 46.25 134 HIS A N 1
ATOM 1084 C CA . HIS A 1 134 ? 3.146 16.851 -10.194 1.00 46.25 134 HIS A CA 1
ATOM 1085 C C . HIS A 1 134 ? 4.468 16.476 -9.514 1.00 46.25 134 HIS A C 1
ATOM 1087 O O . HIS A 1 134 ? 5.095 17.305 -8.849 1.00 46.25 134 HIS A O 1
ATOM 1093 N N . TRP A 1 135 ? 4.867 15.213 -9.665 1.00 52.09 135 TRP A N 1
ATOM 1094 C CA . TRP A 1 135 ? 6.093 14.654 -9.104 1.00 52.09 135 TRP A CA 1
ATOM 1095 C C . TRP A 1 135 ? 7.304 15.240 -9.812 1.00 52.09 135 TRP A C 1
ATOM 1097 O O . TRP A 1 135 ? 7.498 15.018 -11.006 1.00 52.09 135 TRP A O 1
ATOM 1107 N N . GLN A 1 136 ? 8.131 15.983 -9.080 1.00 48.03 136 GLN A N 1
ATOM 1108 C CA . GLN A 1 136 ? 9.415 16.452 -9.590 1.00 48.03 136 GLN A CA 1
ATOM 1109 C C . GLN A 1 136 ? 10.552 15.920 -8.715 1.00 48.03 136 GLN A C 1
ATOM 1111 O O . GLN A 1 136 ? 10.445 15.983 -7.483 1.00 48.03 136 GLN A O 1
ATOM 1116 N N . PRO A 1 137 ? 11.634 15.388 -9.319 1.00 51.78 137 PRO A N 1
ATOM 1117 C CA . PRO A 1 137 ? 12.850 15.073 -8.588 1.00 51.78 137 PRO A CA 1
ATOM 1118 C C . PRO A 1 137 ? 13.371 16.347 -7.924 1.00 51.78 137 PRO A C 1
ATOM 1120 O O . PRO A 1 137 ? 13.659 17.331 -8.604 1.00 51.78 137 PRO A O 1
ATOM 1123 N N . VAL A 1 138 ? 13.506 16.333 -6.601 1.00 48.88 138 VAL A N 1
ATOM 1124 C CA . VAL A 1 138 ? 14.164 17.410 -5.865 1.00 48.88 138 VAL A CA 1
ATOM 1125 C C . VAL A 1 138 ? 15.517 16.878 -5.414 1.00 48.88 138 VAL A C 1
ATOM 1127 O O . VAL A 1 138 ? 15.601 15.959 -4.598 1.00 48.88 138 VAL A O 1
ATOM 1130 N N . LYS A 1 139 ? 16.602 17.450 -5.947 1.00 43.97 139 LYS A N 1
ATOM 1131 C CA . LYS A 1 139 ? 17.934 17.229 -5.376 1.00 43.97 139 LYS A CA 1
ATOM 1132 C C . LYS A 1 139 ? 17.990 17.960 -4.040 1.00 43.97 139 LYS A C 1
ATOM 1134 O O . LYS A 1 139 ? 17.992 19.187 -4.017 1.00 43.97 139 LYS A O 1
ATOM 1139 N N . ILE A 1 140 ? 18.037 17.215 -2.940 1.00 41.72 140 ILE A N 1
ATOM 1140 C CA . ILE A 1 140 ? 18.377 17.778 -1.634 1.00 41.72 140 ILE A CA 1
ATOM 1141 C C . ILE A 1 140 ? 19.881 17.590 -1.449 1.00 41.72 140 ILE A C 1
ATOM 1143 O O . ILE A 1 140 ? 20.352 16.482 -1.205 1.00 41.72 140 ILE A O 1
ATOM 1147 N N . SER A 1 141 ? 20.641 18.673 -1.605 1.00 33.59 141 SER A N 1
ATOM 1148 C CA . SER A 1 141 ? 22.017 18.745 -1.119 1.00 33.59 141 SER A CA 1
ATOM 1149 C C . SER A 1 141 ? 21.973 19.102 0.363 1.00 33.59 141 SER A C 1
ATOM 1151 O O . SER A 1 141 ? 21.524 20.192 0.720 1.00 33.59 141 SER A O 1
ATOM 1153 N N . TRP A 1 142 ? 22.421 18.199 1.231 1.00 28.91 142 TRP A N 1
ATOM 1154 C CA . TRP A 1 142 ? 22.709 18.554 2.617 1.00 28.91 142 TRP A CA 1
ATOM 1155 C C . TRP A 1 142 ? 23.964 19.434 2.621 1.00 28.91 142 TRP A C 1
ATOM 1157 O O . TRP A 1 142 ? 25.014 18.998 2.154 1.00 28.91 142 TRP A O 1
ATOM 1167 N N . CYS A 1 143 ? 23.853 20.681 3.086 1.00 26.41 143 CYS A N 1
ATOM 1168 C CA . CYS A 1 143 ? 25.035 21.482 3.398 1.00 26.41 143 CYS A CA 1
ATOM 1169 C C . CYS A 1 143 ? 25.743 20.837 4.595 1.00 26.41 143 CYS A C 1
ATOM 1171 O O . CYS A 1 143 ? 25.109 20.631 5.633 1.00 26.41 143 CYS A O 1
ATOM 1173 N N . GLY A 1 144 ? 27.019 20.493 4.413 1.00 33.69 144 GLY A N 1
ATOM 1174 C CA . GLY A 1 144 ? 27.950 20.249 5.516 1.00 33.69 144 GLY A CA 1
ATOM 1175 C C . GLY A 1 144 ? 28.360 21.540 6.211 1.00 33.69 144 GLY A C 1
ATOM 1176 O O . GLY A 1 144 ? 28.123 22.627 5.632 1.00 33.69 144 GLY A O 1
#

Foldseek 3Di:
DEKDAAPVRAKMWDWDQDAQAQKIWIWIAHPVGTDDIDIDGEDDGDHDDDDPAWDWDAALVRQKIWIQGFVQLKIWIWGADSHPRDTYTDDMDGDDDPDPPWGTWRDWHADNVNQWIWTDGPDDFTFIWGPPNDTDTDGDDDDD